Protein AF-A0A7Z9LNQ9-F1 (afdb_monomer)

Structure (mmCIF, N/CA/C/O backbone):
data_AF-A0A7Z9LNQ9-F1
#
_entry.id   AF-A0A7Z9LNQ9-F1
#
loop_
_atom_site.group_PDB
_atom_site.id
_atom_site.type_symbol
_atom_site.label_atom_id
_atom_site.label_alt_id
_atom_site.label_comp_id
_atom_site.label_asym_id
_atom_site.label_entity_id
_atom_site.label_seq_id
_atom_site.pdbx_PDB_ins_code
_atom_site.Cartn_x
_atom_site.Cartn_y
_atom_site.Cartn_z
_atom_site.occupancy
_atom_site.B_iso_or_equiv
_atom_site.auth_seq_id
_atom_site.auth_comp_id
_atom_site.auth_asym_id
_atom_site.auth_atom_id
_atom_site.pdbx_PDB_model_num
ATOM 1 N N . MET A 1 1 ? -11.466 2.547 30.512 1.00 37.31 1 MET A N 1
ATOM 2 C CA . MET A 1 1 ? -11.397 3.585 29.466 1.00 37.31 1 MET A CA 1
ATOM 3 C C . MET A 1 1 ? -11.148 2.858 28.156 1.00 37.31 1 MET A C 1
ATOM 5 O O . MET A 1 1 ? -10.029 2.432 27.923 1.00 37.31 1 MET A O 1
ATOM 9 N N . LEU A 1 2 ? -12.211 2.555 27.406 1.00 41.47 2 LEU A N 1
ATOM 10 C CA . LEU A 1 2 ? -12.095 1.932 26.084 1.00 41.4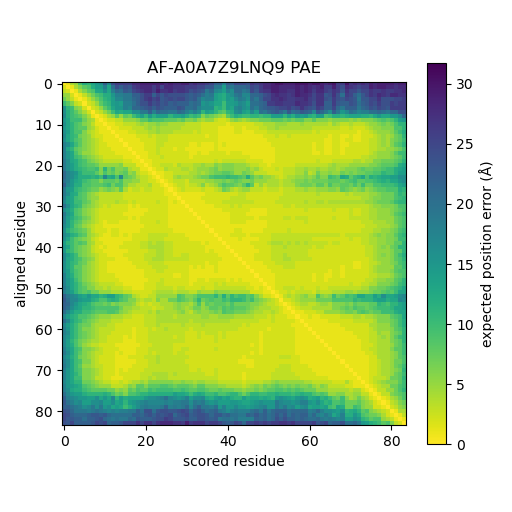7 2 LEU A CA 1
ATOM 11 C C . LEU A 1 2 ? -11.796 3.061 25.093 1.00 41.47 2 LEU A C 1
ATOM 13 O O . LEU A 1 2 ? -12.630 3.950 24.932 1.00 41.47 2 LEU A O 1
ATOM 17 N N . LEU A 1 3 ? -10.609 3.059 24.489 1.00 46.75 3 LEU A N 1
ATOM 18 C CA . LEU A 1 3 ? -10.304 3.939 23.363 1.00 46.75 3 LEU A CA 1
ATOM 19 C C . LEU A 1 3 ? -11.153 3.472 22.179 1.00 46.75 3 LEU A C 1
ATOM 21 O O . LEU A 1 3 ? -11.089 2.308 21.784 1.00 46.75 3 LEU A O 1
ATOM 25 N N . LEU A 1 4 ? -11.993 4.362 21.656 1.00 50.97 4 LEU A N 1
ATOM 26 C CA . LEU A 1 4 ? -12.677 4.115 20.394 1.00 50.97 4 LEU A CA 1
ATOM 27 C C . LEU A 1 4 ? -11.616 4.154 19.281 1.00 50.97 4 LEU A C 1
ATOM 29 O O . LEU A 1 4 ? -10.766 5.049 19.304 1.00 50.97 4 LEU A O 1
ATOM 33 N N . PRO A 1 5 ? -11.630 3.223 18.313 1.00 54.00 5 PRO A N 1
ATOM 34 C CA . PRO A 1 5 ? -10.703 3.275 17.188 1.00 54.00 5 PRO A CA 1
ATOM 35 C C . PRO A 1 5 ? -10.823 4.633 16.477 1.00 54.00 5 PRO A C 1
ATOM 37 O O . PRO A 1 5 ? -11.900 5.002 16.014 1.00 54.00 5 PRO A O 1
ATOM 40 N N . GLY A 1 6 ? -9.719 5.389 16.436 1.00 55.12 6 GLY A N 1
ATOM 41 C CA . GLY A 1 6 ? -9.629 6.701 15.779 1.00 55.12 6 GLY A CA 1
ATOM 42 C C . GLY A 1 6 ? -9.339 7.908 16.683 1.00 55.12 6 GLY A C 1
ATOM 43 O O . GLY A 1 6 ? -9.135 8.997 16.156 1.00 55.12 6 GLY A O 1
ATOM 44 N N . SER A 1 7 ? -9.262 7.758 18.012 1.00 58.25 7 SER A N 1
ATOM 45 C CA . SER A 1 7 ? -8.977 8.888 18.924 1.00 58.25 7 SER A CA 1
ATOM 46 C C . SER A 1 7 ? -7.522 9.381 18.919 1.00 58.25 7 SER A C 1
ATOM 48 O O . SER A 1 7 ? -7.256 10.482 19.396 1.00 58.25 7 SER A O 1
ATOM 50 N N . ASP A 1 8 ? -6.594 8.600 18.357 1.00 68.38 8 ASP A N 1
ATOM 51 C CA . ASP A 1 8 ? -5.145 8.803 18.528 1.00 68.38 8 ASP A CA 1
ATOM 52 C C . ASP A 1 8 ? -4.444 9.279 17.235 1.00 68.38 8 ASP A C 1
ATOM 54 O O . ASP A 1 8 ? -3.232 9.137 17.087 1.00 68.38 8 ASP A O 1
ATOM 58 N N . GLY A 1 9 ? -5.198 9.812 16.263 1.00 79.25 9 GLY A N 1
ATOM 59 C CA . GLY A 1 9 ? -4.652 10.342 15.000 1.00 79.25 9 GLY A CA 1
ATOM 60 C C . GLY A 1 9 ? -4.208 9.284 13.980 1.00 79.25 9 GLY A C 1
ATOM 61 O O . GLY A 1 9 ? -3.539 9.607 13.001 1.00 79.25 9 GLY A O 1
ATOM 62 N N . GLN A 1 10 ? -4.570 8.019 14.194 1.00 87.75 10 GLN A N 1
ATOM 63 C CA . GLN A 1 10 ? -4.272 6.927 13.269 1.00 87.75 10 GLN A CA 1
ATOM 64 C C . GLN A 1 10 ? -5.213 6.939 12.052 1.00 87.75 10 GLN A C 1
ATOM 66 O O . GLN A 1 10 ? -6.387 7.292 12.161 1.00 87.75 10 GLN A O 1
ATOM 71 N N . ILE A 1 11 ? -4.712 6.491 10.897 1.00 91.81 11 ILE A N 1
ATOM 72 C CA . ILE A 1 11 ? -5.521 6.302 9.682 1.00 91.81 11 ILE A CA 1
ATOM 73 C C . ILE A 1 11 ? -6.427 5.079 9.864 1.00 91.81 11 ILE A C 1
ATOM 75 O O . ILE A 1 11 ? -5.936 3.954 9.965 1.00 91.81 11 ILE A O 1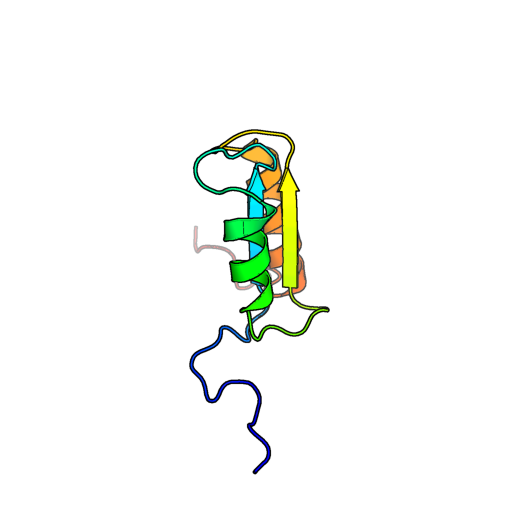
ATOM 79 N N . THR A 1 12 ? -7.744 5.286 9.878 1.00 94.88 12 THR A N 1
ATOM 80 C CA . THR A 1 12 ? -8.756 4.221 10.038 1.00 94.88 12 THR A CA 1
ATOM 81 C C . THR A 1 12 ? -9.498 3.864 8.747 1.00 94.88 12 THR A C 1
ATOM 83 O O . THR A 1 12 ? -10.176 2.840 8.703 1.00 94.88 12 THR A O 1
ATOM 86 N N . LEU A 1 13 ? -9.360 4.674 7.692 1.00 95.44 13 LEU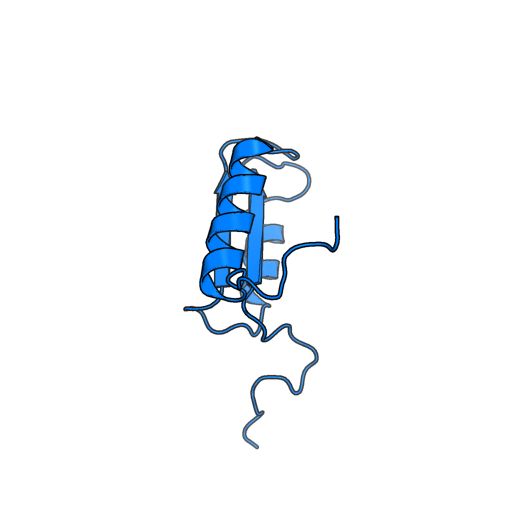 A N 1
ATOM 87 C CA . LEU A 1 13 ? -9.962 4.422 6.379 1.00 95.44 13 LEU A CA 1
ATOM 88 C C . LEU A 1 13 ? -9.261 3.267 5.642 1.00 95.44 13 LEU A C 1
ATOM 90 O O . LEU A 1 13 ? -8.063 3.065 5.854 1.00 95.44 13 LEU A O 1
ATOM 94 N N . PRO A 1 14 ? -9.959 2.550 4.737 1.00 97.38 14 PRO A N 1
ATOM 95 C CA . PRO A 1 14 ? -9.359 1.496 3.927 1.00 97.38 14 PRO A CA 1
ATOM 96 C C . PRO A 1 14 ? -8.095 1.958 3.196 1.00 97.38 14 PRO A C 1
ATOM 98 O O . PRO A 1 14 ? -8.141 2.883 2.387 1.00 97.38 14 PRO A O 1
ATOM 101 N N . THR A 1 15 ? -6.964 1.303 3.459 1.00 97.19 15 THR A N 1
ATOM 102 C CA . THR A 1 15 ? -5.641 1.787 3.040 1.00 97.19 15 THR A CA 1
ATOM 103 C C . THR A 1 15 ? -4.802 0.681 2.412 1.00 97.19 15 THR A C 1
ATOM 105 O O . THR A 1 15 ? -4.651 -0.403 2.972 1.00 97.19 15 THR A O 1
ATOM 108 N N . ILE A 1 16 ? -4.165 0.977 1.281 1.00 97.56 16 ILE A N 1
ATOM 109 C CA . ILE A 1 16 ? -3.102 0.137 0.719 1.00 97.56 16 ILE A CA 1
ATOM 110 C C . ILE A 1 16 ? -1.756 0.822 0.854 1.00 97.56 16 ILE A C 1
ATOM 112 O O . ILE A 1 16 ? -1.646 2.041 0.745 1.00 97.56 16 ILE A O 1
ATOM 116 N N . MET A 1 17 ? -0.722 0.014 1.047 1.00 96.56 17 MET A N 1
ATOM 117 C CA . MET A 1 17 ? 0.665 0.443 0.968 1.00 96.56 17 MET A CA 1
ATOM 118 C C . MET A 1 17 ? 1.344 -0.385 -0.119 1.00 96.56 17 MET A C 1
ATOM 120 O O . MET A 1 17 ? 1.296 -1.611 -0.068 1.00 96.56 17 MET A O 1
ATOM 124 N N . ILE A 1 18 ? 1.916 0.266 -1.129 1.00 95.75 18 ILE A N 1
ATOM 125 C CA . ILE A 1 18 ? 2.551 -0.404 -2.270 1.00 95.75 18 ILE A CA 1
ATOM 126 C C . ILE A 1 18 ? 4.029 -0.026 -2.279 1.00 95.75 18 ILE A C 1
ATOM 128 O O . ILE A 1 18 ? 4.362 1.157 -2.357 1.00 95.75 18 ILE A O 1
ATOM 132 N N . ASN A 1 19 ? 4.917 -1.015 -2.198 1.00 95.25 19 ASN A N 1
ATOM 133 C CA . ASN A 1 19 ? 6.361 -0.800 -2.156 1.00 95.25 19 ASN A CA 1
ATOM 134 C C . ASN A 1 19 ? 7.122 -1.885 -2.919 1.00 95.25 19 ASN A C 1
ATOM 136 O O . ASN A 1 19 ? 6.594 -2.967 -3.177 1.00 95.25 19 ASN A O 1
ATOM 140 N N . GLY A 1 20 ? 8.383 -1.584 -3.232 1.00 94.44 20 GLY A N 1
ATOM 141 C CA . GLY A 1 20 ? 9.353 -2.585 -3.657 1.00 94.44 20 GLY A CA 1
ATOM 142 C C . GLY A 1 20 ? 9.883 -3.375 -2.467 1.00 94.44 20 GLY A C 1
ATOM 143 O O . GLY A 1 20 ? 10.148 -2.800 -1.404 1.00 94.44 20 GLY A O 1
ATOM 144 N N . ASP A 1 21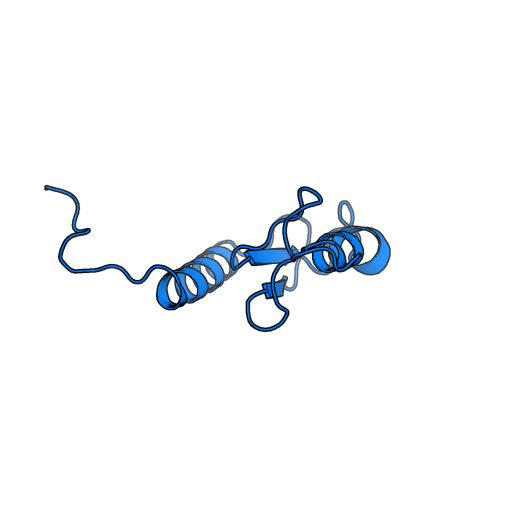 ? 10.039 -4.682 -2.630 1.00 87.69 21 ASP A N 1
ATOM 145 C CA . ASP A 1 21 ? 10.607 -5.563 -1.606 1.00 87.69 21 ASP A CA 1
ATOM 146 C C . ASP A 1 21 ? 12.127 -5.381 -1.428 1.00 87.69 21 ASP A C 1
ATOM 148 O O . ASP A 1 21 ? 12.644 -5.530 -0.318 1.00 87.69 21 ASP A O 1
ATOM 152 N N . ALA A 1 22 ? 12.824 -4.959 -2.484 1.00 88.25 22 ALA A N 1
ATOM 153 C CA . ALA A 1 22 ? 14.254 -4.674 -2.517 1.00 88.25 22 ALA A CA 1
ATOM 154 C C . ALA A 1 22 ? 14.575 -3.165 -2.424 1.00 88.25 22 ALA A C 1
ATOM 156 O O . ALA A 1 22 ? 15.663 -2.724 -2.814 1.00 88.25 22 ALA A O 1
ATOM 157 N N . ASP A 1 23 ? 13.654 -2.336 -1.911 1.00 87.56 23 ASP A N 1
ATOM 158 C CA . ASP A 1 23 ? 13.924 -0.916 -1.653 1.00 87.56 23 ASP A CA 1
ATOM 159 C C . ASP A 1 23 ? 14.942 -0.746 -0.506 1.00 87.56 23 ASP A C 1
ATOM 161 O O . ASP A 1 23 ? 14.629 -0.828 0.685 1.00 87.56 23 ASP A O 1
ATOM 165 N N . TYR A 1 24 ? 16.189 -0.449 -0.872 1.00 82.00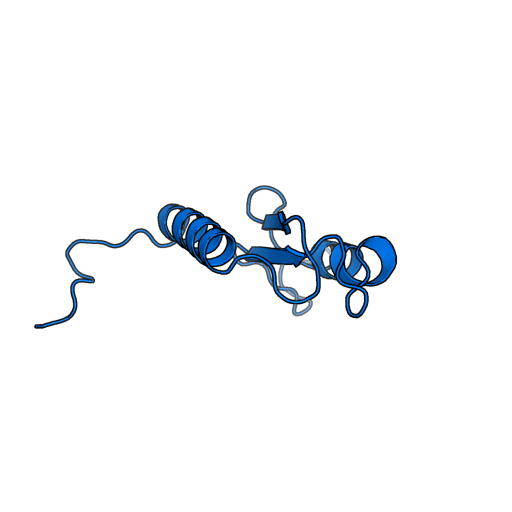 24 TYR A N 1
ATOM 166 C CA . TYR A 1 24 ? 17.290 -0.237 0.069 1.00 82.00 24 TYR A CA 1
ATOM 167 C C . TYR A 1 24 ? 17.162 1.063 0.886 1.00 82.00 24 TYR A C 1
ATOM 169 O O . TYR A 1 24 ? 17.757 1.180 1.959 1.00 82.00 24 TYR A O 1
ATOM 177 N N . LEU A 1 25 ? 16.376 2.045 0.427 1.00 85.81 25 LEU A N 1
ATOM 178 C CA . LEU A 1 25 ? 16.084 3.267 1.185 1.00 85.81 25 LEU A CA 1
ATOM 179 C C . LEU A 1 25 ? 14.962 3.026 2.197 1.00 85.81 25 LEU A C 1
ATOM 181 O O . LEU A 1 25 ? 14.987 3.572 3.312 1.00 85.81 25 LEU A O 1
ATOM 185 N N . LYS A 1 26 ? 13.989 2.193 1.828 1.00 82.00 26 LYS A N 1
ATOM 186 C CA . LYS A 1 26 ? 12.828 1.816 2.638 1.00 82.00 26 LYS A CA 1
ATOM 187 C C . LYS A 1 26 ? 12.870 0.326 2.962 1.00 82.00 26 LYS A C 1
ATOM 189 O O . LYS A 1 26 ? 12.025 -0.425 2.508 1.00 82.00 26 LYS A O 1
ATOM 194 N N . LEU A 1 27 ? 13.831 -0.083 3.790 1.00 91.00 27 LEU A N 1
ATOM 195 C CA . LEU A 1 27 ? 13.984 -1.481 4.207 1.00 91.00 27 LEU A CA 1
ATOM 196 C C . LEU A 1 27 ? 12.666 -2.089 4.712 1.00 91.00 27 LEU A C 1
ATOM 198 O O . LEU A 1 27 ? 11.998 -1.514 5.577 1.00 91.00 27 LEU A O 1
ATOM 202 N N . LEU A 1 28 ? 12.332 -3.269 4.187 1.00 92.50 28 LEU A N 1
ATOM 203 C CA . LEU A 1 28 ? 11.073 -3.959 4.456 1.00 92.50 28 LEU A CA 1
ATOM 204 C C . LEU A 1 28 ? 10.812 -4.140 5.958 1.00 92.50 28 LEU A C 1
ATOM 206 O O . LEU A 1 28 ? 9.811 -3.651 6.482 1.00 92.50 28 LEU A O 1
ATOM 210 N N . GLU A 1 29 ? 11.741 -4.795 6.653 1.00 94.44 29 GLU A N 1
ATOM 211 C CA . GLU A 1 29 ? 11.547 -5.214 8.047 1.00 94.44 29 GLU A CA 1
ATOM 212 C C . GLU A 1 29 ? 11.554 -4.052 9.041 1.00 94.44 29 GLU A C 1
ATOM 214 O O . GLU A 1 29 ? 10.822 -4.068 10.023 1.00 94.44 29 GLU A O 1
ATOM 219 N N . THR A 1 30 ? 12.382 -3.034 8.805 1.00 95.25 30 THR A N 1
ATOM 220 C CA . THR A 1 30 ? 12.633 -1.980 9.800 1.00 95.25 30 THR A CA 1
ATOM 221 C C . THR A 1 30 ? 11.933 -0.663 9.496 1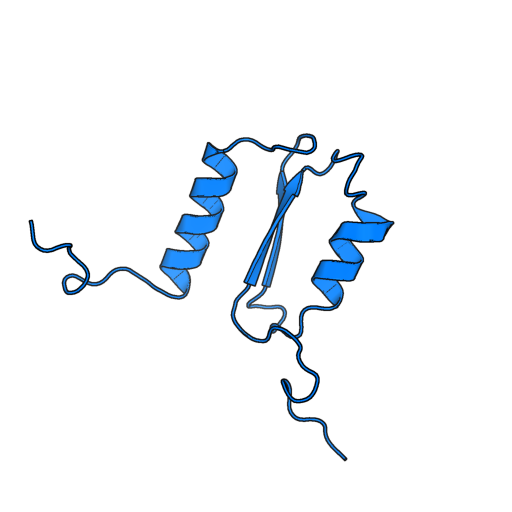.00 95.25 30 THR A C 1
ATOM 223 O O . THR A 1 30 ? 11.941 0.229 10.341 1.00 95.25 30 THR A O 1
ATOM 226 N N . LYS A 1 31 ? 11.336 -0.511 8.306 1.00 94.69 31 LYS A N 1
ATOM 227 C CA . LYS A 1 31 ? 10.644 0.723 7.903 1.00 94.69 31 LYS A CA 1
ATOM 228 C C . LYS A 1 31 ? 9.244 0.463 7.369 1.00 94.69 31 LYS A C 1
ATOM 230 O O . LYS A 1 31 ? 8.307 1.081 7.859 1.00 94.69 31 LYS A O 1
ATOM 235 N N . GLN A 1 32 ? 9.093 -0.429 6.389 1.00 95.69 32 GLN A N 1
ATOM 236 C CA . GLN A 1 32 ? 7.793 -0.636 5.743 1.00 95.69 32 GLN A CA 1
ATOM 237 C C . GLN A 1 32 ? 6.804 -1.341 6.682 1.00 95.69 32 GLN A C 1
ATOM 239 O O . GLN A 1 32 ? 5.754 -0.781 6.983 1.00 95.69 32 GLN A O 1
ATOM 244 N N . LYS A 1 33 ? 7.151 -2.528 7.200 1.00 96.12 33 LYS A N 1
ATOM 245 C CA . LYS A 1 33 ? 6.259 -3.294 8.088 1.00 96.12 33 LYS A CA 1
ATOM 246 C C . LYS A 1 33 ? 5.842 -2.508 9.339 1.00 96.12 33 LYS A C 1
ATOM 248 O O . LYS A 1 33 ? 4.640 -2.396 9.558 1.00 96.12 33 LYS A O 1
ATOM 253 N N . PRO A 1 34 ? 6.760 -1.853 10.085 1.00 96.06 34 PRO A N 1
ATOM 254 C CA . PRO A 1 34 ? 6.360 -1.054 11.241 1.00 96.06 34 PRO A CA 1
ATOM 255 C C . PRO A 1 34 ? 5.389 0.078 10.885 1.00 96.06 34 PRO A C 1
ATOM 257 O O . PRO A 1 34 ? 4.434 0.314 11.618 1.00 96.06 34 PRO A O 1
ATOM 260 N N . LEU A 1 35 ? 5.588 0.754 9.745 1.00 94.88 35 LEU A N 1
ATOM 261 C CA . LEU A 1 35 ? 4.668 1.798 9.286 1.00 94.88 35 LEU A CA 1
ATOM 262 C C . LEU A 1 35 ? 3.272 1.232 8.984 1.00 94.88 35 LEU A C 1
ATOM 264 O O . LEU A 1 35 ? 2.271 1.837 9.361 1.00 94.88 35 LEU A O 1
ATOM 268 N N . PHE A 1 36 ? 3.201 0.076 8.325 1.00 96.62 36 PHE A N 1
ATOM 269 C CA . PHE A 1 36 ? 1.937 -0.589 8.008 1.00 96.62 36 PHE A CA 1
ATOM 270 C C . PHE A 1 36 ? 1.202 -1.098 9.260 1.00 96.62 36 PHE A C 1
ATOM 272 O O . PHE A 1 36 ? -0.028 -1.005 9.360 1.00 96.62 36 PHE A O 1
ATOM 279 N N . ASP A 1 37 ? 1.951 -1.603 10.239 1.00 95.56 37 ASP A N 1
ATOM 280 C CA . ASP A 1 37 ? 1.415 -2.092 11.509 1.00 95.56 37 ASP A CA 1
ATOM 281 C C . ASP A 1 37 ? 0.833 -0.955 12.358 1.00 95.56 37 ASP A C 1
ATOM 283 O O . ASP A 1 37 ? -0.176 -1.156 13.032 1.00 95.56 37 ASP A O 1
ATOM 287 N N . MET A 1 38 ? 1.393 0.257 12.253 1.00 94.69 38 MET A N 1
ATOM 288 C CA . MET A 1 38 ? 0.876 1.468 12.905 1.00 94.69 38 MET A CA 1
ATOM 289 C C . MET A 1 38 ? -0.447 1.988 12.318 1.00 94.69 38 MET A C 1
ATOM 291 O O . MET A 1 38 ? -1.058 2.883 12.902 1.00 94.69 38 MET A O 1
ATOM 295 N N . LEU A 1 39 ? -0.904 1.479 11.168 1.00 94.94 39 LEU A N 1
ATOM 296 C CA . LEU A 1 39 ? -2.201 1.872 10.616 1.00 94.94 39 LEU A CA 1
ATOM 297 C C . LEU A 1 39 ? -3.335 1.297 11.470 1.00 94.94 39 LEU A C 1
ATOM 299 O O . LEU A 1 39 ? -3.488 0.074 11.559 1.00 94.94 39 LEU A O 1
ATOM 303 N N . GLY A 1 40 ? -4.187 2.184 11.988 1.00 95.12 40 GLY A N 1
ATOM 304 C CA . GLY A 1 40 ? -5.420 1.846 12.707 1.00 95.12 40 GLY A CA 1
ATOM 305 C C . GLY A 1 40 ? -6.550 1.321 11.812 1.00 95.12 40 GLY A C 1
ATOM 306 O O . GLY A 1 40 ? -7.677 1.154 12.272 1.00 95.12 40 GLY A O 1
ATOM 307 N N . THR A 1 41 ? -6.277 1.088 10.528 1.00 96.06 41 THR A N 1
ATOM 308 C CA . THR A 1 41 ? -7.216 0.501 9.573 1.00 96.06 41 THR A CA 1
ATOM 309 C C . THR A 1 41 ? -7.484 -0.966 9.935 1.00 96.06 41 THR A C 1
ATOM 311 O O . THR A 1 41 ? -6.515 -1.698 10.181 1.00 96.06 41 THR A O 1
ATOM 314 N N . PRO A 1 42 ? -8.751 -1.429 9.941 1.00 95.75 42 PRO A N 1
ATOM 315 C CA . PRO A 1 42 ? -9.069 -2.836 10.183 1.00 95.75 42 PRO A CA 1
ATOM 316 C C . PRO A 1 42 ? -8.271 -3.771 9.255 1.00 95.75 42 PRO A C 1
ATOM 318 O O . PRO A 1 42 ? -8.104 -3.430 8.080 1.00 95.75 42 PRO A O 1
ATOM 321 N N . PRO A 1 43 ? -7.762 -4.925 9.733 1.00 95.75 43 PRO A N 1
ATOM 322 C CA . PRO A 1 43 ? -6.920 -5.827 8.939 1.00 95.75 43 PRO A CA 1
ATOM 323 C C . PRO A 1 43 ? -7.518 -6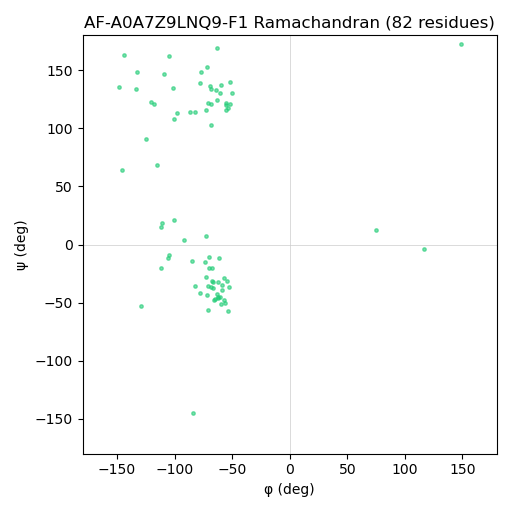.237 7.584 1.00 95.75 43 PRO A C 1
ATOM 325 O O . PRO A 1 43 ? -6.802 -6.322 6.593 1.00 95.75 43 PRO A O 1
ATOM 328 N N . GLU A 1 44 ? -8.830 -6.440 7.516 1.00 96.38 44 GLU A N 1
ATOM 329 C CA . GLU A 1 44 ? -9.588 -6.759 6.302 1.00 96.38 44 GLU A CA 1
ATOM 330 C C . GLU A 1 44 ? -9.642 -5.604 5.286 1.00 96.38 44 GLU A C 1
ATOM 332 O O . GLU A 1 44 ? -9.876 -5.811 4.091 1.00 96.38 44 GLU A O 1
ATOM 337 N N . HIS A 1 45 ? -9.391 -4.385 5.763 1.00 97.69 45 HIS A N 1
ATOM 338 C CA . HIS A 1 45 ? -9.420 -3.141 5.010 1.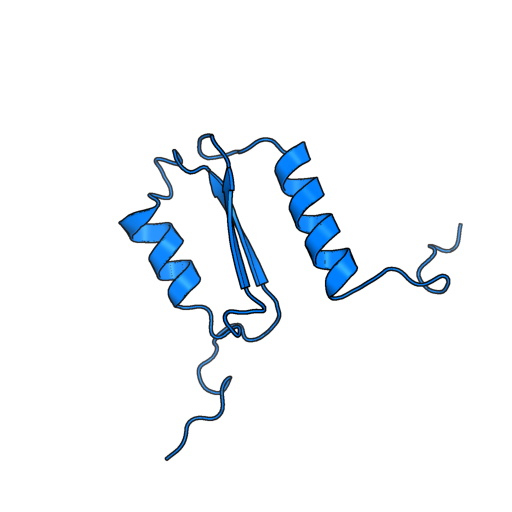00 97.69 45 HIS A CA 1
ATOM 339 C C . HIS A 1 45 ? -8.031 -2.519 4.850 1.00 97.69 45 HIS A C 1
ATOM 341 O O . HIS A 1 45 ? -7.930 -1.369 4.432 1.00 97.69 45 HIS A O 1
ATOM 347 N N . LYS A 1 46 ? -6.949 -3.263 5.112 1.00 97.75 46 LYS A N 1
ATOM 348 C CA . LYS A 1 46 ? -5.600 -2.836 4.736 1.00 97.75 46 LYS A CA 1
ATOM 349 C C . LYS A 1 46 ? -4.791 -3.925 4.057 1.00 97.75 46 LYS A C 1
ATOM 351 O O . LYS A 1 46 ? -4.944 -5.106 4.348 1.00 97.75 46 LYS A O 1
ATOM 356 N N . LYS A 1 47 ? -3.902 -3.530 3.144 1.00 97.88 47 LYS A N 1
ATOM 357 C CA . LYS A 1 47 ? -2.994 -4.470 2.473 1.00 97.88 47 LYS A CA 1
ATOM 358 C C . LYS A 1 47 ? -1.658 -3.833 2.111 1.00 97.88 47 LYS A C 1
ATOM 360 O O . LYS A 1 47 ? -1.616 -2.732 1.569 1.00 97.88 47 LYS A O 1
ATOM 365 N N . HIS A 1 48 ? -0.575 -4.558 2.383 1.00 97.06 48 HIS A N 1
ATOM 366 C CA . HIS A 1 48 ? 0.778 -4.206 1.960 1.00 97.06 48 HIS A CA 1
ATOM 367 C C . HIS A 1 48 ? 1.143 -5.030 0.724 1.00 97.06 48 HIS A C 1
ATOM 369 O O . HIS A 1 48 ? 1.330 -6.243 0.805 1.00 97.06 48 HIS A O 1
ATOM 375 N N . TYR A 1 49 ? 1.190 -4.379 -0.433 1.00 95.81 49 TYR A N 1
ATOM 376 C CA . TYR A 1 49 ? 1.651 -4.976 -1.678 1.00 95.81 49 TYR A CA 1
ATOM 377 C C . TYR A 1 49 ? 3.166 -4.835 -1.777 1.00 95.81 49 TYR A C 1
ATOM 379 O O . TYR A 1 49 ? 3.687 -3.724 -1.894 1.00 95.81 49 TYR A O 1
ATOM 387 N N . LEU A 1 50 ? 3.848 -5.977 -1.745 1.00 94.75 50 LEU A N 1
ATOM 388 C CA . LEU A 1 50 ? 5.274 -6.089 -2.015 1.00 94.75 50 LEU A CA 1
ATOM 389 C C . LEU A 1 50 ? 5.452 -6.521 -3.461 1.00 94.75 50 LEU A C 1
ATOM 391 O O . LEU A 1 50 ? 5.041 -7.615 -3.847 1.00 94.75 50 LEU A O 1
ATOM 395 N N . ILE A 1 51 ? 6.002 -5.619 -4.260 1.00 93.69 51 ILE A N 1
ATOM 396 C CA . ILE A 1 51 ? 6.289 -5.850 -5.667 1.00 93.69 51 ILE A CA 1
ATOM 397 C C . ILE A 1 51 ? 7.782 -6.143 -5.775 1.00 93.69 51 ILE A C 1
ATOM 399 O O . ILE A 1 51 ? 8.579 -5.417 -5.185 1.00 93.69 51 ILE A O 1
ATOM 403 N N . ASP A 1 52 ? 8.143 -7.173 -6.538 1.00 89.62 52 ASP A N 1
ATOM 404 C CA . ASP A 1 52 ? 9.542 -7.443 -6.875 1.00 89.62 52 ASP A CA 1
ATOM 405 C C . ASP A 1 52 ? 10.161 -6.198 -7.527 1.00 89.62 52 ASP A C 1
ATOM 407 O O . ASP A 1 52 ? 9.694 -5.719 -8.569 1.00 89.62 52 ASP A O 1
ATOM 411 N N . GLY A 1 53 ? 11.157 -5.616 -6.860 1.00 84.94 53 GLY A N 1
ATOM 412 C CA . GLY A 1 53 ? 11.829 -4.415 -7.334 1.00 84.94 53 GLY A CA 1
ATOM 413 C C . GLY A 1 53 ? 12.354 -3.497 -6.234 1.00 84.94 53 GLY A C 1
ATOM 414 O O . GLY A 1 53 ? 12.121 -3.671 -5.041 1.00 84.94 53 GLY A O 1
ATOM 415 N N . GLY A 1 54 ? 13.105 -2.481 -6.663 1.00 86.06 54 GLY A N 1
ATOM 416 C CA . GLY A 1 54 ? 13.697 -1.479 -5.779 1.00 86.06 54 GLY A CA 1
ATOM 417 C C . GLY A 1 54 ? 12.743 -0.334 -5.427 1.00 86.06 54 GLY A C 1
ATOM 418 O O . GLY A 1 54 ? 11.532 -0.496 -5.325 1.00 86.06 54 GLY A O 1
ATOM 419 N N . HIS A 1 55 ? 13.298 0.870 -5.286 1.00 88.69 55 HIS A N 1
ATOM 420 C CA . HIS A 1 55 ? 12.550 2.057 -4.853 1.00 88.69 55 HIS A CA 1
ATOM 421 C C . HIS A 1 55 ? 11.338 2.419 -5.730 1.00 88.69 55 HIS A C 1
ATOM 423 O O . HIS A 1 55 ? 10.369 2.994 -5.239 1.00 88.69 55 HIS A O 1
ATOM 429 N N . MET A 1 56 ? 11.382 2.077 -7.021 1.00 86.56 56 MET A N 1
ATOM 430 C CA . MET A 1 56 ? 10.305 2.349 -7.970 1.00 86.56 56 MET A CA 1
ATOM 431 C C . MET A 1 56 ? 9.864 1.045 -8.649 1.00 86.56 56 MET A C 1
ATOM 433 O O . MET A 1 56 ? 10.447 0.666 -9.667 1.00 86.56 56 MET A O 1
ATOM 437 N N . PRO A 1 57 ? 8.867 0.343 -8.086 1.00 85.38 57 PRO A N 1
ATOM 438 C CA . PRO A 1 57 ? 8.277 -0.834 -8.713 1.00 85.38 57 PRO A CA 1
ATOM 439 C C . PRO A 1 57 ? 7.586 -0.511 -10.042 1.00 85.38 57 PRO A C 1
ATOM 441 O O . PRO A 1 57 ? 7.355 0.656 -10.374 1.00 85.38 57 PRO A O 1
ATOM 444 N N . ASP A 1 58 ? 7.215 -1.551 -10.792 1.00 92.06 58 ASP A N 1
ATOM 445 C CA . ASP A 1 58 ? 6.504 -1.397 -12.063 1.00 92.06 58 ASP A CA 1
ATOM 446 C C . ASP A 1 58 ? 5.217 -0.566 -11.891 1.00 92.06 58 ASP A C 1
ATOM 448 O O . ASP A 1 58 ? 4.303 -0.914 -11.135 1.00 92.06 58 ASP A O 1
ATOM 452 N N . LYS A 1 59 ? 5.135 0.544 -12.632 1.00 92.31 59 LYS A N 1
ATOM 453 C CA . LYS A 1 59 ? 4.018 1.493 -12.574 1.00 92.31 59 LYS A CA 1
ATOM 454 C C . LYS A 1 59 ? 2.686 0.870 -12.980 1.00 92.31 59 LYS A C 1
ATOM 456 O O . LYS A 1 59 ? 1.658 1.274 -12.444 1.00 92.31 59 LYS A O 1
ATOM 461 N N . ALA A 1 60 ? 2.684 -0.093 -13.899 1.00 95.31 60 ALA A N 1
ATOM 462 C CA . ALA A 1 60 ? 1.471 -0.787 -14.311 1.00 95.31 60 ALA A CA 1
ATOM 463 C C . ALA A 1 60 ? 0.927 -1.666 -13.179 1.00 95.31 60 ALA A C 1
ATOM 465 O O . ALA A 1 60 ? -0.285 -1.735 -12.985 1.00 95.31 60 ALA A O 1
ATOM 466 N N . ILE A 1 61 ? 1.811 -2.287 -12.389 1.00 94.25 61 ILE A N 1
ATOM 467 C CA . ILE A 1 61 ? 1.412 -3.037 -11.194 1.00 94.25 61 ILE A CA 1
ATOM 468 C C . ILE A 1 61 ? 0.829 -2.082 -10.151 1.00 94.25 61 ILE A C 1
ATOM 470 O O . ILE A 1 61 ? -0.264 -2.334 -9.652 1.00 94.25 61 ILE A O 1
ATOM 474 N N . ILE A 1 62 ? 1.503 -0.960 -9.875 1.00 94.12 62 ILE A N 1
ATOM 475 C CA . ILE A 1 62 ? 1.009 0.058 -8.934 1.00 94.12 62 ILE A CA 1
ATOM 476 C C . ILE A 1 62 ? -0.385 0.549 -9.348 1.00 94.12 62 ILE A C 1
ATOM 478 O O . ILE A 1 62 ? -1.303 0.552 -8.529 1.00 94.12 62 ILE A O 1
ATOM 482 N N . ALA A 1 63 ? -0.552 0.928 -10.619 1.00 96.06 63 ALA A N 1
ATOM 483 C CA . ALA A 1 63 ? -1.824 1.409 -11.146 1.00 96.06 63 ALA A CA 1
ATOM 484 C C . ALA A 1 63 ? -2.924 0.350 -11.018 1.00 96.06 63 ALA A C 1
ATOM 486 O O . ALA A 1 63 ? -4.015 0.655 -10.545 1.00 96.06 63 ALA A O 1
ATOM 487 N N . ARG A 1 64 ? -2.629 -0.905 -11.371 1.00 96.50 64 ARG A N 1
ATOM 488 C CA . ARG A 1 64 ? -3.586 -2.008 -11.252 1.00 96.50 64 ARG A CA 1
ATOM 489 C C . ARG A 1 64 ? -4.051 -2.211 -9.812 1.00 96.50 64 ARG A C 1
ATOM 491 O O . ARG A 1 64 ? -5.252 -2.271 -9.581 1.00 96.50 64 ARG A O 1
ATOM 498 N N . GLU A 1 65 ? -3.132 -2.326 -8.852 1.00 96.31 65 GLU A N 1
ATOM 499 C CA . GLU A 1 65 ? -3.511 -2.584 -7.455 1.00 96.31 65 GLU A CA 1
ATOM 500 C C . GLU A 1 65 ? -4.273 -1.401 -6.837 1.00 96.31 65 GLU A C 1
ATOM 502 O O . GLU A 1 65 ? -5.180 -1.612 -6.032 1.00 96.31 65 GLU A O 1
ATOM 507 N N . ALA A 1 66 ? -3.957 -0.167 -7.246 1.00 95.62 66 ALA A N 1
ATOM 508 C CA . ALA A 1 66 ? -4.722 1.015 -6.861 1.00 95.62 66 ALA A CA 1
ATOM 509 C C . ALA A 1 66 ? -6.150 0.986 -7.428 1.00 95.62 66 ALA A C 1
ATOM 511 O O . ALA A 1 66 ? -7.098 1.192 -6.675 1.00 95.62 66 ALA A O 1
ATOM 512 N N . LEU A 1 67 ? -6.318 0.675 -8.718 1.00 96.56 67 LEU A N 1
ATOM 513 C CA . LEU A 1 67 ? -7.636 0.582 -9.355 1.00 96.56 67 LEU A CA 1
ATOM 514 C C . LEU A 1 67 ? -8.494 -0.524 -8.732 1.00 96.56 67 LEU A C 1
ATOM 516 O O . LEU A 1 67 ? -9.623 -0.262 -8.345 1.00 96.56 67 LEU A O 1
ATOM 520 N N . VAL A 1 68 ? -7.933 -1.718 -8.511 1.00 96.19 68 VAL A N 1
ATOM 521 C CA . VAL A 1 68 ? -8.638 -2.825 -7.831 1.00 96.19 68 VAL A CA 1
ATOM 522 C C . VAL A 1 68 ? -9.096 -2.431 -6.423 1.00 96.19 68 VAL A C 1
ATOM 524 O O . VAL A 1 68 ? -10.138 -2.885 -5.945 1.00 96.19 68 VAL A O 1
ATOM 527 N N . TRP A 1 69 ? -8.313 -1.607 -5.723 1.00 97.00 69 TRP A N 1
ATOM 528 C CA . TRP A 1 69 ? -8.702 -1.102 -4.410 1.00 97.00 69 TRP A CA 1
ATOM 529 C C . TRP A 1 69 ? -9.832 -0.076 -4.497 1.00 97.00 69 TRP A C 1
ATOM 531 O O . TRP A 1 69 ? -10.782 -0.151 -3.717 1.00 97.00 69 TRP A O 1
ATOM 541 N N . LEU A 1 70 ? -9.744 0.852 -5.452 1.00 95.81 70 LEU A N 1
ATOM 542 C CA . LEU A 1 70 ? -10.781 1.849 -5.704 1.00 95.81 70 LEU A CA 1
ATOM 543 C C . LEU A 1 70 ? -12.096 1.184 -6.112 1.00 95.81 70 LEU A C 1
ATOM 545 O O . LEU A 1 70 ? -13.106 1.473 -5.489 1.00 95.81 70 LEU A O 1
ATOM 549 N N . ASP A 1 71 ? -12.083 0.199 -7.010 1.00 95.44 71 ASP A N 1
ATOM 550 C CA . ASP A 1 71 ? -13.282 -0.555 -7.406 1.00 95.44 71 ASP A CA 1
ATOM 551 C C . ASP A 1 71 ? -14.024 -1.167 -6.206 1.00 95.44 71 ASP A C 1
ATOM 553 O O . ASP A 1 71 ? -15.246 -1.310 -6.218 1.00 95.44 71 ASP A O 1
ATOM 557 N N . ARG A 1 72 ? -13.298 -1.528 -5.139 1.00 95.31 72 ARG A N 1
ATOM 558 C CA . ARG A 1 72 ? -13.891 -2.094 -3.922 1.00 95.31 72 ARG A CA 1
ATOM 559 C C . ARG A 1 72 ? -14.549 -1.046 -3.020 1.00 95.31 72 ARG A C 1
ATOM 561 O O . ARG A 1 72 ? -15.577 -1.354 -2.423 1.00 95.31 72 ARG A O 1
ATOM 568 N N . TYR A 1 73 ? -13.930 0.121 -2.838 1.00 95.12 73 TYR A N 1
ATOM 569 C CA . TYR A 1 73 ? -14.340 1.097 -1.809 1.00 95.12 73 TYR A CA 1
ATOM 570 C C . TYR A 1 73 ? -14.946 2.386 -2.364 1.00 95.12 73 TYR A C 1
ATOM 572 O O . TYR A 1 73 ? -15.641 3.089 -1.637 1.00 95.12 73 TYR A O 1
ATOM 580 N N . GLN A 1 74 ? -14.684 2.690 -3.628 1.00 91.31 74 GLN A N 1
ATOM 581 C CA . GLN A 1 74 ? -15.191 3.839 -4.364 1.00 91.31 74 GLN A CA 1
ATOM 582 C C . GLN A 1 74 ? -15.420 3.436 -5.833 1.00 91.31 74 GLN A C 1
ATOM 584 O O . GLN A 1 74 ? -14.722 3.923 -6.725 1.00 91.31 74 GLN A O 1
ATOM 589 N N . PRO A 1 75 ? -16.350 2.499 -6.094 1.00 89.00 75 PRO A N 1
ATOM 590 C CA . PRO A 1 75 ? -16.688 2.133 -7.459 1.00 89.00 75 PRO A CA 1
ATOM 591 C C . PRO A 1 75 ? -17.211 3.361 -8.201 1.00 89.00 75 PRO A C 1
ATOM 593 O O . PRO A 1 75 ? -18.014 4.121 -7.658 1.00 89.00 75 PRO A O 1
ATOM 596 N N . LEU A 1 76 ? -16.771 3.529 -9.446 1.00 85.06 76 LEU A N 1
ATOM 597 C CA . LEU A 1 76 ? -17.319 4.557 -10.320 1.00 85.06 76 LEU A CA 1
ATOM 598 C C . LEU A 1 76 ? -18.789 4.253 -10.600 1.00 85.06 76 LEU A C 1
ATOM 600 O O . LEU A 1 76 ? -19.161 3.121 -10.927 1.00 85.06 76 LEU A O 1
ATOM 604 N N . THR A 1 77 ? -19.618 5.277 -10.479 1.00 84.19 77 THR A N 1
ATOM 605 C CA . THR A 1 77 ? -21.020 5.239 -10.872 1.00 84.19 77 THR A CA 1
ATOM 606 C C . THR A 1 77 ? -21.209 6.012 -12.174 1.00 84.19 77 THR A C 1
ATOM 608 O O . THR A 1 77 ? -20.372 6.824 -12.558 1.00 84.19 77 THR A O 1
ATOM 611 N N . LEU A 1 78 ? -22.328 5.781 -12.869 1.00 74.88 78 LEU A N 1
ATOM 612 C CA . LEU A 1 78 ? -22.664 6.513 -14.101 1.00 74.88 78 LEU A CA 1
ATOM 613 C C . LEU A 1 78 ? -22.831 8.031 -13.875 1.00 74.88 78 LEU A C 1
ATOM 615 O O . LEU A 1 78 ? -22.912 8.783 -14.840 1.00 74.88 78 LEU A O 1
ATOM 619 N N . GLU A 1 79 ? -22.901 8.473 -12.617 1.00 77.62 79 GLU A N 1
ATOM 620 C CA . GLU A 1 79 ? -22.977 9.881 -12.219 1.00 77.62 79 GLU A CA 1
ATOM 621 C C . GLU A 1 79 ? -21.589 10.542 -12.115 1.00 77.62 79 GLU A C 1
ATOM 623 O O . GLU A 1 79 ? -21.506 11.766 -12.080 1.00 77.62 79 GLU A O 1
ATOM 628 N N . ASP A 1 80 ? -20.507 9.752 -12.104 1.00 74.44 80 ASP A N 1
ATOM 629 C CA . ASP A 1 80 ? -19.120 10.224 -11.979 1.00 74.44 80 ASP A CA 1
ATOM 630 C C . ASP A 1 80 ? -18.436 10.474 -13.341 1.00 74.44 80 ASP A C 1
ATOM 632 O O . ASP A 1 80 ? -17.242 10.784 -13.392 1.00 74.44 80 ASP A O 1
ATOM 636 N N . GLU A 1 81 ? -19.163 10.323 -14.454 1.00 71.12 81 GLU A N 1
ATOM 637 C CA . GLU A 1 81 ? -18.651 10.615 -15.796 1.00 71.12 81 GLU A CA 1
ATOM 638 C C . GLU A 1 81 ? -18.311 12.113 -15.898 1.00 71.12 81 GLU A C 1
ATOM 640 O O . GLU A 1 81 ? -19.174 12.958 -15.635 1.00 71.12 81 GLU A O 1
ATOM 645 N N . PRO A 1 82 ? -17.070 12.484 -16.267 1.00 67.94 82 PRO A N 1
ATOM 646 C CA . PRO A 1 82 ? -16.725 13.884 -16.441 1.00 67.94 82 PRO A CA 1
ATOM 647 C C . PRO A 1 82 ? -17.615 14.489 -17.530 1.00 67.94 82 PRO A C 1
ATOM 649 O O . PRO A 1 82 ? -17.742 13.926 -18.619 1.00 67.94 82 PRO A O 1
ATOM 652 N N . GLU A 1 83 ? -18.232 15.639 -17.237 1.00 68.94 83 GLU A N 1
ATOM 653 C CA . GLU A 1 83 ? -18.903 16.441 -18.260 1.00 68.94 83 GLU A CA 1
ATOM 654 C C . GLU A 1 83 ? -17.893 16.715 -19.384 1.00 68.94 83 GLU A C 1
ATOM 656 O O . GLU A 1 83 ? -16.820 17.279 -19.153 1.00 68.94 83 GLU A O 1
ATOM 661 N N . ASN A 1 84 ? -18.229 16.201 -20.567 1.00 56.91 84 ASN A N 1
ATOM 662 C CA . ASN A 1 84 ? -17.387 16.156 -21.763 1.00 56.91 84 ASN A CA 1
ATOM 663 C C . ASN A 1 84 ? -17.057 17.558 -22.295 1.00 56.91 84 ASN A C 1
ATOM 665 O O . ASN A 1 84 ? -17.994 18.390 -22.365 1.00 56.91 84 ASN A O 1
#

Solvent-accessible surface area (backbone atoms only — not comparable to full-atom values): 5225 Å² total; per-residue (Å²): 135,84,81,60,94,61,81,81,79,42,54,53,61,78,43,76,45,80,45,21,60,61,10,82,89,52,38,45,82,83,43,47,51,57,57,60,69,62,40,59,25,53,73,96,39,42,49,78,47,72,35,86,34,33,84,73,41,62,62,69,58,54,52,50,57,51,50,60,50,36,57,73,80,59,56,87,50,92,83,68,61,74,88,126

Nearest PDB structures (foldseek):
  6avy-assembly1_A  TM=7.270E-01  e=1.389E+00  Zea mays
  7cem-assembly1_A  TM=2.821E-01  e=1.389E+00  Escherichia coli K-12

Foldseek 3Di:
DDDDQPPPPAAAAQDEAEAECAAPVQHCPPHVVVVQVSHSHDPVRYYYHHAHDYGDHDPVVVVVVVVVSCCVPPNDDPVNPPPD

Secondary structure (DSSP, 8-state):
-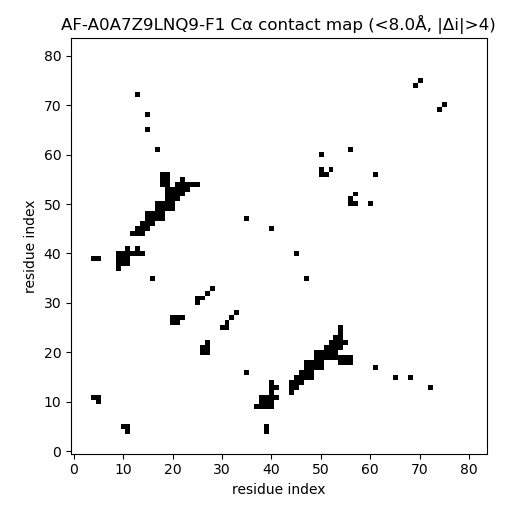-PPTTTTS---S-EEEEEETT-SSS-IIIIIHHHHHT--S-GGGEEEEEESSSSS--HHHHHHHHHHHHHHHS---TT-SPP-

pLDDT: mean 87.16, std 14.17, range [37.31, 97.88]

Sequence (84 aa):
MLLLPGSDGQITLPTIMINGDADYLKLLETKQKPLFDMLGTPPEHKKHYLIDGGHMPDKAIIAREALVWLDRYQPLTLEDEPEN

Mean predicted aligned error: 6.86 Å

Radius of gyration: 15.85 Å; Cα contacts (8 Å, |Δi|>4): 94; chains: 1; bounding box: 40×24×51 Å